Protein AF-A0A965VWW7-F1 (afdb_monomer_lite)

Structure (mmCIF, N/CA/C/O backbone):
data_AF-A0A965VWW7-F1
#
_entry.id   AF-A0A965VWW7-F1
#
loop_
_atom_site.group_PDB
_atom_site.id
_atom_site.type_symbol
_atom_site.label_atom_id
_atom_site.label_alt_id
_atom_site.label_comp_id
_atom_site.label_asym_id
_atom_site.label_entity_id
_atom_site.label_seq_id
_atom_site.pdbx_PDB_ins_code
_atom_site.Cartn_x
_atom_site.Cartn_y
_atom_site.Cartn_z
_atom_site.occupancy
_atom_site.B_iso_or_equiv
_atom_site.auth_seq_id
_atom_site.auth_comp_id
_atom_site.auth_asym_id
_atom_site.auth_atom_id
_atom_site.pdbx_PDB_model_num
ATOM 1 N N . VAL A 1 1 ? 5.149 -4.301 -11.394 1.00 84.62 1 VAL A N 1
ATOM 2 C CA . VAL A 1 1 ? 5.272 -3.557 -10.116 1.00 84.62 1 VAL A CA 1
ATOM 3 C C . VAL A 1 1 ? 3.913 -3.101 -9.600 1.00 84.62 1 VAL A C 1
ATOM 5 O O . VAL A 1 1 ? 3.507 -3.623 -8.580 1.00 84.62 1 VAL A O 1
ATOM 8 N N . VAL A 1 2 ? 3.162 -2.235 -10.299 1.00 91.88 2 VAL A N 1
ATOM 9 C CA . VAL A 1 2 ? 1.837 -1.758 -9.823 1.00 91.88 2 VAL A CA 1
ATOM 10 C C . VAL A 1 2 ? 0.881 -2.905 -9.470 1.00 91.88 2 VAL A C 1
ATOM 12 O O . VAL A 1 2 ? 0.384 -2.952 -8.353 1.00 91.88 2 VAL A O 1
ATOM 15 N N . GLY A 1 3 ? 0.680 -3.874 -10.373 1.00 93.31 3 GLY A N 1
ATOM 16 C CA . GLY A 1 3 ? -0.204 -5.019 -10.104 1.00 93.31 3 GLY A CA 1
ATOM 17 C C . GLY A 1 3 ? 0.197 -5.855 -8.880 1.00 93.31 3 GLY A C 1
ATOM 18 O O . GLY A 1 3 ? -0.673 -6.324 -8.158 1.00 93.31 3 GLY A O 1
ATOM 19 N N . ASP A 1 4 ? 1.498 -5.973 -8.606 1.00 93.94 4 ASP A N 1
ATOM 20 C CA . ASP A 1 4 ? 2.026 -6.690 -7.438 1.00 93.94 4 ASP A CA 1
ATOM 21 C C . ASP A 1 4 ? 1.755 -5.913 -6.139 1.00 93.94 4 ASP A C 1
ATOM 23 O O . ASP A 1 4 ? 1.277 -6.473 -5.157 1.00 93.94 4 ASP A O 1
ATOM 27 N N . VAL A 1 5 ? 1.931 -4.585 -6.156 1.00 94.69 5 VAL A N 1
ATOM 28 C CA . VAL A 1 5 ? 1.573 -3.727 -5.014 1.00 94.69 5 VAL A CA 1
ATOM 29 C C . VAL A 1 5 ? 0.073 -3.806 -4.716 1.00 94.69 5 VAL A C 1
ATOM 31 O O . VAL A 1 5 ? -0.311 -3.956 -3.558 1.00 94.69 5 VAL A O 1
ATOM 34 N N . LEU A 1 6 ? -0.782 -3.752 -5.743 1.00 95.88 6 LEU A N 1
ATOM 35 C CA . LEU A 1 6 ? -2.236 -3.865 -5.573 1.00 95.88 6 LEU A CA 1
ATOM 36 C C . LEU A 1 6 ? -2.650 -5.233 -5.028 1.00 95.88 6 LEU A C 1
ATOM 38 O O . LEU A 1 6 ? -3.495 -5.318 -4.135 1.00 95.88 6 LEU A O 1
ATOM 42 N N . TRP A 1 7 ? -2.034 -6.302 -5.535 1.00 96.38 7 TRP A N 1
ATOM 43 C CA . TRP A 1 7 ? -2.277 -7.648 -5.034 1.00 96.38 7 TRP A CA 1
ATOM 44 C C . TRP A 1 7 ? -1.851 -7.777 -3.568 1.00 96.38 7 TRP A C 1
ATOM 46 O O . TRP A 1 7 ? -2.653 -8.210 -2.750 1.00 96.38 7 TRP A O 1
ATOM 56 N N . ARG A 1 8 ? -0.655 -7.296 -3.202 1.00 96.50 8 ARG A N 1
ATOM 57 C CA . ARG A 1 8 ? -0.143 -7.306 -1.820 1.00 96.50 8 ARG A CA 1
ATOM 58 C C . ARG A 1 8 ? -1.007 -6.509 -0.851 1.00 96.50 8 ARG A C 1
ATOM 60 O O . ARG A 1 8 ? -1.199 -6.938 0.282 1.00 96.50 8 ARG A O 1
ATOM 67 N N . LEU A 1 9 ? -1.524 -5.357 -1.274 1.00 97.06 9 LEU A N 1
ATOM 68 C CA . LEU A 1 9 ? -2.453 -4.564 -0.468 1.00 97.06 9 LEU A CA 1
ATOM 69 C C . LEU A 1 9 ? -3.738 -5.351 -0.188 1.00 97.06 9 LEU A C 1
ATOM 71 O O . LEU A 1 9 ? -4.168 -5.416 0.960 1.00 97.06 9 LEU A O 1
ATOM 75 N N . LYS A 1 10 ? -4.317 -5.986 -1.214 1.00 97.62 10 LYS A N 1
ATOM 76 C CA . LYS A 1 10 ? -5.507 -6.835 -1.065 1.00 97.62 10 LYS A CA 1
ATOM 77 C C . LYS A 1 10 ? -5.236 -8.058 -0.182 1.00 97.62 10 LYS A C 1
ATOM 79 O O . LYS A 1 10 ? -6.023 -8.334 0.714 1.00 97.62 10 LYS A O 1
ATOM 84 N N . ASP A 1 11 ? -4.121 -8.747 -0.408 1.00 97.75 11 ASP A N 1
ATOM 85 C CA . ASP A 1 11 ? -3.678 -9.915 0.367 1.00 97.75 11 ASP A CA 1
ATOM 86 C C . ASP A 1 11 ? -3.430 -9.568 1.846 1.00 97.75 11 ASP A C 1
ATOM 88 O O . ASP A 1 11 ? -3.742 -10.348 2.737 1.00 97.75 11 ASP A O 1
ATOM 92 N N . SER A 1 12 ? -2.986 -8.337 2.124 1.00 96.56 12 SER A N 1
ATOM 93 C CA . SER A 1 12 ? -2.819 -7.819 3.491 1.00 96.56 12 SER A CA 1
ATOM 94 C C . SER A 1 12 ? -4.131 -7.380 4.162 1.00 96.56 12 SER A C 1
ATOM 96 O O . SER A 1 12 ? -4.087 -6.827 5.258 1.00 96.56 12 SER A O 1
ATOM 98 N N . GLY A 1 13 ? -5.287 -7.579 3.519 1.00 97.38 13 GLY A N 1
ATOM 99 C CA . GLY A 1 13 ? -6.604 -7.276 4.087 1.00 97.38 13 GLY A CA 1
ATOM 100 C C . GLY A 1 13 ? -7.220 -5.942 3.657 1.00 97.38 13 GLY A C 1
ATOM 101 O O . GLY A 1 13 ? -8.185 -5.497 4.276 1.00 97.38 13 GLY A O 1
ATOM 102 N N . ALA A 1 14 ? -6.706 -5.281 2.614 1.00 97.62 14 ALA A N 1
ATOM 103 C CA . ALA A 1 14 ? -7.329 -4.050 2.134 1.00 97.62 14 ALA A CA 1
ATOM 104 C C . ALA A 1 14 ? -8.729 -4.324 1.552 1.00 97.62 14 ALA A C 1
ATOM 106 O O . ALA A 1 14 ? -8.894 -5.135 0.639 1.00 97.62 14 ALA A O 1
ATOM 107 N N . ILE A 1 15 ? -9.727 -3.576 2.027 1.00 97.94 15 ILE A N 1
ATOM 108 C CA . ILE A 1 15 ? -11.122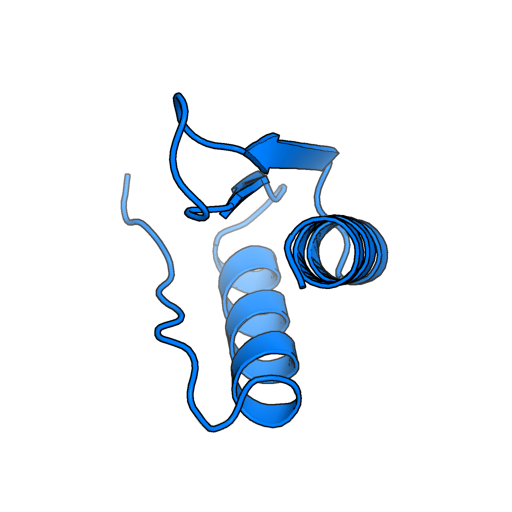 -3.603 1.551 1.00 97.94 15 ILE A CA 1
ATOM 109 C C . ILE A 1 15 ? -11.205 -3.041 0.126 1.00 97.94 15 ILE A C 1
ATOM 111 O O . ILE A 1 15 ? -12.010 -3.466 -0.700 1.00 97.94 15 ILE A O 1
ATOM 115 N N . LEU A 1 16 ? -10.329 -2.083 -0.168 1.00 96.81 16 LEU A N 1
ATOM 116 C CA . LEU A 1 16 ? -10.119 -1.517 -1.489 1.00 96.81 16 LEU A CA 1
ATOM 117 C C . LEU A 1 16 ? -8.621 -1.389 -1.721 1.00 96.81 16 LEU A C 1
ATOM 119 O O . LEU A 1 16 ? -7.917 -0.885 -0.851 1.00 96.81 16 LEU A O 1
ATOM 123 N N . SER A 1 17 ? -8.153 -1.754 -2.912 1.00 97.06 17 SER A N 1
ATOM 124 C CA . SER A 1 17 ? -6.803 -1.434 -3.364 1.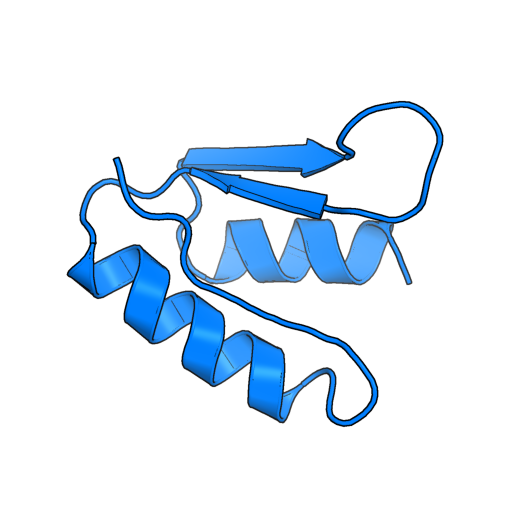00 97.06 17 SER A CA 1
ATOM 125 C C . SER A 1 17 ? -6.834 -0.884 -4.783 1.00 97.06 17 SER A C 1
ATOM 127 O O . SER A 1 17 ? -7.456 -1.477 -5.666 1.00 97.06 17 SER A O 1
ATOM 129 N N . ARG A 1 18 ? -6.195 0.268 -5.008 1.00 95.69 18 ARG A N 1
ATOM 130 C CA . ARG A 1 18 ? -6.123 0.902 -6.331 1.00 95.69 18 ARG A CA 1
ATOM 131 C C . ARG A 1 18 ? -4.944 1.858 -6.464 1.00 95.69 18 ARG A C 1
ATOM 133 O O . ARG A 1 18 ? -4.329 2.281 -5.486 1.00 95.69 18 ARG A O 1
ATOM 140 N N . MET A 1 19 ? -4.680 2.232 -7.709 1.00 95.19 19 MET A N 1
ATOM 141 C CA . MET A 1 19 ? -3.752 3.299 -8.054 1.00 95.19 19 MET A CA 1
ATOM 142 C C . MET A 1 19 ? -4.381 4.676 -7.768 1.00 95.19 19 MET A C 1
ATOM 144 O O . MET A 1 19 ? -5.591 4.886 -7.956 1.00 95.19 19 MET A O 1
ATOM 148 N N . ALA A 1 20 ? -3.558 5.611 -7.302 1.00 89.44 20 ALA A N 1
ATOM 149 C CA . ALA A 1 20 ? -3.889 7.021 -7.171 1.00 89.44 20 ALA A CA 1
ATOM 150 C C . ALA A 1 20 ? -3.448 7.765 -8.442 1.00 89.44 20 ALA A C 1
ATOM 152 O O . ALA A 1 20 ? -2.257 7.928 -8.699 1.00 89.44 20 ALA A O 1
ATOM 153 N N . GLY A 1 21 ? -4.417 8.230 -9.235 1.00 85.94 21 GLY A N 1
ATOM 154 C CA . GLY A 1 21 ? -4.153 8.971 -10.471 1.00 85.94 21 GLY A CA 1
ATOM 155 C C . GLY A 1 21 ? -3.518 8.118 -11.576 1.00 85.94 21 GLY A C 1
ATOM 156 O O . GLY A 1 21 ? -3.843 6.942 -11.722 1.00 85.94 21 GLY A O 1
ATOM 157 N N . SER A 1 22 ? -2.643 8.739 -12.373 1.00 83.75 22 SER A N 1
ATOM 158 C CA . SER A 1 22 ? -1.952 8.137 -13.526 1.00 83.75 22 SER A CA 1
ATOM 159 C C . SER A 1 22 ? -0.544 7.603 -13.219 1.00 83.75 22 SER A C 1
ATOM 161 O O . SER A 1 22 ? 0.072 6.986 -14.085 1.00 83.75 22 SER A O 1
ATOM 163 N N . GLY A 1 23 ? -0.016 7.852 -12.016 1.00 79.44 23 GLY A N 1
ATOM 164 C CA . GLY A 1 23 ? 1.322 7.425 -11.589 1.00 79.44 23 GLY A CA 1
ATOM 165 C C . GLY A 1 23 ? 1.312 6.126 -10.778 1.00 79.44 23 GLY A C 1
ATOM 166 O O . GLY A 1 23 ? 0.259 5.614 -10.435 1.00 79.44 23 GLY A O 1
ATOM 167 N N . ALA A 1 24 ? 2.489 5.605 -10.412 1.00 84.00 24 ALA A N 1
ATOM 168 C CA . ALA A 1 24 ? 2.627 4.290 -9.765 1.00 84.00 24 ALA A CA 1
ATOM 169 C C . ALA A 1 24 ? 2.183 4.220 -8.286 1.00 84.00 24 ALA A C 1
ATOM 171 O O . ALA A 1 24 ? 2.257 3.150 -7.674 1.00 84.00 24 A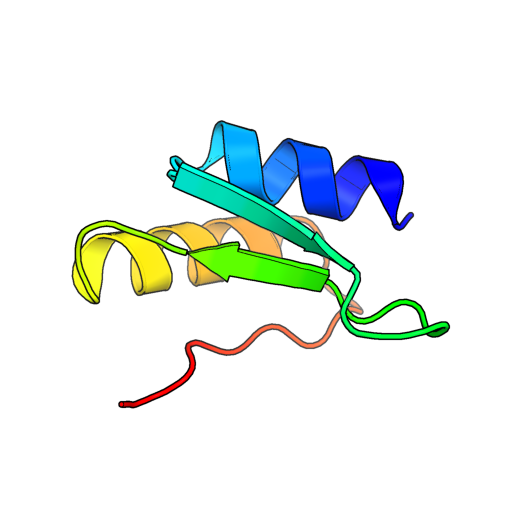LA A O 1
ATOM 172 N N . THR A 1 25 ? 1.748 5.335 -7.693 1.00 92.19 25 THR A N 1
ATOM 173 C CA . THR A 1 25 ? 1.312 5.373 -6.293 1.00 92.19 25 THR A CA 1
ATOM 174 C C . THR A 1 25 ? 0.065 4.519 -6.119 1.00 92.19 25 THR A C 1
ATOM 176 O O . THR A 1 25 ? -0.961 4.757 -6.751 1.00 92.19 25 THR A O 1
ATOM 179 N N . CYS A 1 26 ? 0.143 3.529 -5.239 1.00 95.12 26 CYS A N 1
ATOM 180 C CA . CYS A 1 26 ? -0.967 2.651 -4.894 1.00 95.12 26 CYS A CA 1
ATOM 181 C C . CYS A 1 26 ? -1.350 2.863 -3.432 1.00 95.12 26 CYS A C 1
ATOM 183 O O . CYS A 1 26 ? -0.488 3.157 -2.605 1.00 95.12 26 CYS A O 1
ATOM 185 N N . PHE A 1 27 ? -2.626 2.681 -3.108 1.00 96.12 27 PHE A N 1
ATOM 186 C CA . PHE A 1 27 ? -3.104 2.734 -1.731 1.00 96.12 27 PHE A CA 1
ATOM 187 C C . PHE A 1 27 ? -4.122 1.631 -1.453 1.00 96.12 27 PHE A C 1
ATOM 189 O O . PHE A 1 27 ? -4.782 1.121 -2.365 1.00 96.12 27 PHE A O 1
ATOM 196 N N . GLY A 1 28 ? -4.212 1.256 -0.179 1.00 96.69 28 GLY A N 1
ATOM 197 C CA . GLY A 1 28 ? -5.203 0.326 0.344 1.00 96.69 28 GLY A CA 1
ATOM 198 C C . GLY A 1 28 ? -5.997 0.969 1.477 1.00 96.69 28 GLY A C 1
ATOM 199 O O . GLY A 1 28 ? -5.426 1.715 2.271 1.00 96.69 28 GLY A O 1
ATOM 200 N N . ILE A 1 29 ? -7.298 0.693 1.541 1.00 96.81 29 ILE A N 1
ATOM 201 C CA . ILE A 1 29 ? -8.168 1.088 2.659 1.00 96.81 29 ILE A CA 1
ATOM 202 C C . ILE A 1 29 ? -8.366 -0.125 3.566 1.00 96.81 29 ILE A C 1
ATOM 204 O O . ILE A 1 29 ? -8.714 -1.198 3.077 1.00 96.81 29 ILE A O 1
ATOM 208 N N . PHE A 1 30 ? -8.176 0.061 4.869 1.00 96.62 30 PHE A N 1
ATOM 209 C CA . PHE A 1 30 ? -8.277 -0.983 5.893 1.00 96.62 30 PHE A CA 1
ATOM 210 C C . PHE A 1 30 ? -9.343 -0.621 6.925 1.00 96.62 30 PHE A C 1
ATOM 212 O O . PHE A 1 30 ? -9.713 0.548 7.046 1.00 96.62 30 PHE A O 1
ATOM 219 N N . HIS A 1 31 ? -9.831 -1.613 7.672 1.00 96.31 31 HIS A N 1
ATOM 220 C CA . HIS A 1 31 ? -10.903 -1.407 8.649 1.00 96.31 31 HIS A CA 1
ATOM 221 C C . HIS A 1 31 ? -10.415 -0.650 9.889 1.00 96.31 31 HIS A C 1
ATOM 223 O O . HIS A 1 31 ? -11.191 0.019 10.570 1.00 96.31 31 HIS A O 1
ATOM 229 N N . SER A 1 32 ? -9.116 -0.740 10.178 1.00 95.69 32 SER A N 1
ATOM 230 C CA . SER A 1 32 ? -8.493 -0.107 11.332 1.00 95.69 32 SER A CA 1
ATOM 231 C C . SER A 1 32 ? -7.085 0.410 11.027 1.00 95.69 32 SER A C 1
ATOM 233 O O . SER A 1 32 ? -6.382 -0.077 10.138 1.00 95.69 32 SER A O 1
ATOM 235 N N . ALA A 1 33 ? -6.631 1.386 11.819 1.00 95.38 33 ALA A N 1
ATOM 236 C CA . ALA A 1 33 ? 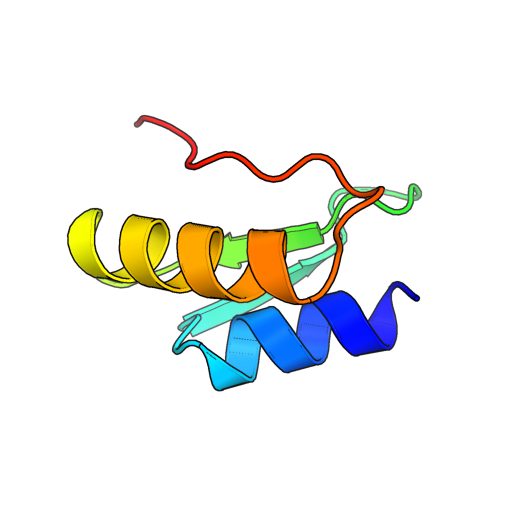-5.251 1.871 11.761 1.00 95.38 33 ALA A CA 1
ATOM 237 C C . ALA A 1 33 ? -4.232 0.769 12.109 1.00 95.38 33 ALA A C 1
ATOM 239 O O . ALA A 1 33 ? -3.108 0.776 11.601 1.00 95.38 33 ALA A O 1
ATOM 240 N N . HIS A 1 34 ? -4.628 -0.189 12.954 1.00 96.00 34 HIS A N 1
ATOM 241 C CA . HIS A 1 34 ? -3.804 -1.341 13.300 1.00 96.00 34 HIS A CA 1
ATOM 242 C C . HIS A 1 34 ? -3.561 -2.237 12.077 1.00 96.00 34 HIS A C 1
ATOM 244 O O . HIS A 1 34 ? -2.408 -2.513 11.752 1.00 96.00 34 HIS A O 1
ATOM 250 N N . GLU A 1 35 ? -4.614 -2.605 11.342 1.00 96.62 35 GLU A N 1
ATOM 251 C CA . GLU A 1 35 ? -4.498 -3.366 10.087 1.00 96.62 35 GLU A CA 1
ATOM 252 C C . GLU A 1 35 ? -3.643 -2.638 9.048 1.00 96.62 35 GLU A C 1
ATOM 254 O O . GLU A 1 35 ? -2.729 -3.234 8.478 1.00 96.62 35 GLU A O 1
ATOM 259 N N . ALA A 1 36 ? -3.873 -1.335 8.853 1.00 97.38 36 ALA A N 1
ATOM 260 C CA . ALA A 1 36 ? -3.084 -0.533 7.920 1.00 97.38 36 ALA A CA 1
ATOM 261 C C . ALA A 1 36 ? -1.589 -0.514 8.289 1.00 97.38 36 ALA A C 1
ATOM 263 O O . ALA A 1 36 ? -0.724 -0.576 7.413 1.00 97.38 36 ALA A O 1
ATOM 264 N N . THR A 1 37 ? -1.275 -0.461 9.586 1.00 96.56 37 THR A N 1
ATOM 265 C CA . THR A 1 37 ? 0.107 -0.483 10.086 1.00 96.56 37 THR A CA 1
ATOM 266 C C . THR A 1 37 ? 0.763 -1.842 9.871 1.00 96.56 37 THR A C 1
ATOM 268 O O . THR A 1 37 ? 1.888 -1.909 9.372 1.00 96.56 37 THR A O 1
ATOM 271 N N . THR A 1 38 ? 0.052 -2.927 10.173 1.00 96.50 38 THR A N 1
ATOM 272 C CA . THR A 1 38 ? 0.527 -4.294 9.932 1.00 96.50 38 THR A CA 1
ATOM 273 C C . THR A 1 38 ? 0.792 -4.527 8.445 1.00 96.50 38 THR A C 1
ATOM 275 O O . THR A 1 38 ? 1.876 -4.981 8.076 1.00 96.50 38 THR A O 1
ATOM 278 N N . ALA A 1 39 ? -0.134 -4.124 7.573 1.00 96.88 39 ALA A N 1
ATOM 279 C CA . ALA A 1 39 ? 0.053 -4.195 6.128 1.00 96.88 39 ALA A CA 1
ATOM 280 C C . ALA A 1 39 ? 1.274 -3.380 5.673 1.00 96.88 39 ALA A C 1
ATOM 282 O O . ALA A 1 39 ? 2.103 -3.874 4.909 1.00 96.88 39 ALA A O 1
ATOM 283 N N . ALA A 1 40 ? 1.449 -2.156 6.182 1.00 95.94 40 ALA A N 1
ATOM 284 C CA . ALA A 1 40 ? 2.606 -1.330 5.853 1.00 95.94 40 ALA A CA 1
ATOM 285 C C . ALA A 1 40 ? 3.937 -1.995 6.244 1.00 95.94 40 ALA A C 1
ATOM 287 O O . ALA A 1 40 ? 4.906 -1.895 5.492 1.00 95.94 40 ALA A O 1
ATOM 288 N N . HIS A 1 41 ? 4.001 -2.693 7.381 1.00 94.94 41 HIS A N 1
ATOM 289 C CA . HIS A 1 41 ? 5.195 -3.439 7.791 1.00 94.94 41 HIS A CA 1
ATOM 290 C C . HIS A 1 41 ? 5.492 -4.596 6.829 1.00 94.94 41 HIS A C 1
ATOM 292 O O . HIS A 1 41 ? 6.624 -4.731 6.361 1.00 94.94 41 HIS A O 1
ATOM 298 N N . THR A 1 42 ? 4.473 -5.373 6.458 1.00 93.94 42 THR A N 1
ATOM 299 C CA . THR A 1 42 ? 4.593 -6.454 5.468 1.00 93.94 42 THR A CA 1
ATOM 300 C C . THR A 1 42 ? 5.088 -5.928 4.120 1.00 93.94 42 THR A C 1
ATOM 302 O O . THR A 1 42 ? 6.028 -6.471 3.538 1.00 93.94 42 THR A O 1
ATOM 305 N N . LEU A 1 43 ? 4.508 -4.830 3.631 1.00 94.06 43 LEU A N 1
ATOM 306 C CA . LEU A 1 43 ? 4.870 -4.248 2.341 1.00 94.06 43 LEU A CA 1
ATOM 307 C C . LEU A 1 43 ? 6.283 -3.654 2.336 1.00 94.06 43 LEU A C 1
ATOM 309 O O . LEU A 1 43 ? 6.978 -3.7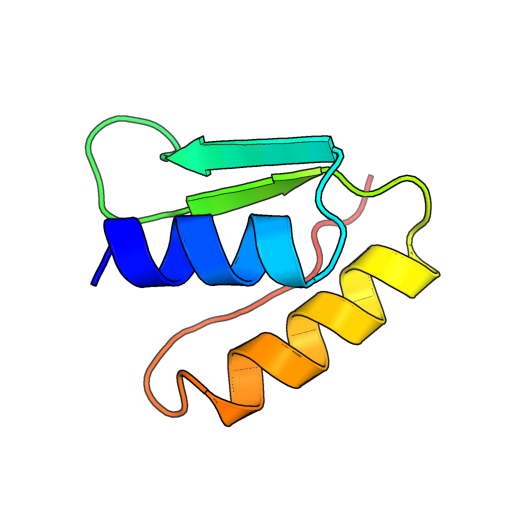98 1.334 1.00 94.06 43 LEU A O 1
ATOM 313 N N . LYS A 1 44 ? 6.748 -3.043 3.435 1.00 93.62 44 LYS A N 1
ATOM 314 C CA . LYS A 1 44 ? 8.139 -2.559 3.550 1.00 93.62 44 LYS A CA 1
ATOM 315 C C . LYS A 1 44 ? 9.160 -3.683 3.392 1.00 93.62 44 LYS A C 1
ATOM 317 O O . LYS A 1 44 ? 10.177 -3.481 2.735 1.00 93.62 44 LYS A O 1
ATOM 322 N N . ASN A 1 45 ? 8.868 -4.866 3.935 1.00 89.88 45 ASN A N 1
ATOM 323 C CA . ASN A 1 45 ? 9.743 -6.032 3.800 1.00 89.88 45 ASN A CA 1
ATOM 324 C C . ASN A 1 45 ? 9.781 -6.563 2.359 1.00 89.88 45 ASN A C 1
ATOM 326 O O . ASN A 1 45 ? 10.833 -6.982 1.883 1.00 89.88 45 ASN A O 1
ATOM 330 N N . HIS A 1 46 ? 8.652 -6.517 1.647 1.00 89.94 46 HIS A N 1
ATOM 331 C CA . HIS A 1 46 ? 8.573 -6.960 0.251 1.00 89.94 46 HIS A CA 1
ATOM 332 C C . HIS A 1 46 ? 9.140 -5.945 -0.748 1.00 89.94 46 HIS A C 1
ATOM 334 O O . HIS A 1 46 ? 9.739 -6.330 -1.750 1.00 89.94 46 HIS A O 1
ATOM 340 N N . PHE A 1 47 ? 8.992 -4.651 -0.472 1.00 89.62 47 PHE A N 1
ATOM 341 C CA . PHE A 1 47 ? 9.431 -3.564 -1.340 1.00 89.62 47 PHE A CA 1
ATOM 342 C C . PHE A 1 47 ? 10.535 -2.752 -0.661 1.00 89.62 47 PHE A C 1
ATOM 344 O O . PHE A 1 47 ? 10.360 -1.570 -0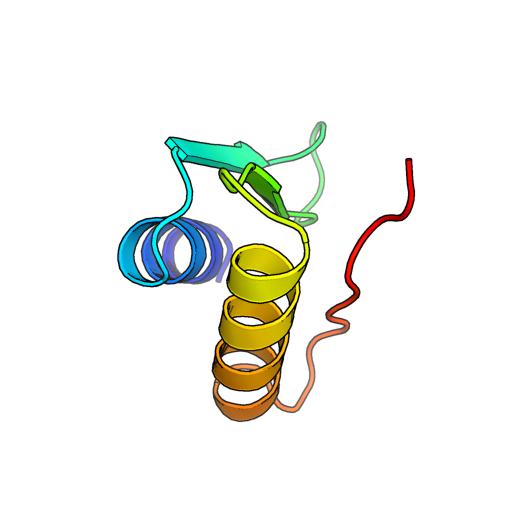.387 1.00 89.62 47 PHE A O 1
ATOM 351 N N . ALA A 1 48 ? 11.701 -3.364 -0.437 1.00 81.19 48 ALA A N 1
ATOM 352 C CA . ALA A 1 48 ? 12.822 -2.737 0.280 1.00 81.19 48 ALA A CA 1
ATOM 353 C C . ALA A 1 48 ? 13.317 -1.406 -0.332 1.00 81.19 48 ALA A C 1
ATOM 355 O O . ALA A 1 48 ? 13.905 -0.583 0.363 1.00 81.19 48 ALA A O 1
ATOM 356 N N . LYS A 1 49 ? 13.084 -1.184 -1.635 1.00 84.69 49 LYS A N 1
ATOM 357 C CA . LYS A 1 49 ? 13.396 0.077 -2.339 1.00 84.69 49 LYS A CA 1
ATOM 358 C C . LYS A 1 49 ? 12.195 1.028 -2.461 1.00 84.69 49 LYS A C 1
ATOM 360 O O . LYS A 1 49 ? 12.340 2.126 -2.988 1.00 84.69 49 LYS A O 1
ATOM 365 N N . GLY A 1 50 ? 11.008 0.585 -2.057 1.00 82.12 50 GLY A N 1
ATOM 366 C CA . GLY A 1 50 ? 9.763 1.339 -2.137 1.00 82.12 50 GLY A CA 1
ATOM 367 C C . GLY A 1 50 ? 9.530 2.193 -0.895 1.00 82.12 50 GLY A C 1
ATOM 368 O O . GLY A 1 50 ? 9.940 1.846 0.211 1.00 82.12 50 GLY A O 1
ATOM 369 N N . TRP A 1 51 ? 8.835 3.314 -1.072 1.00 88.62 51 TRP A N 1
ATOM 370 C CA . TRP A 1 51 ? 8.372 4.137 0.040 1.00 88.62 51 TRP A CA 1
ATOM 371 C C . TRP A 1 51 ? 6.958 3.714 0.445 1.00 88.62 51 TRP A C 1
ATOM 373 O O . TRP A 1 51 ? 6.047 3.711 -0.382 1.00 88.62 51 TRP A O 1
ATOM 383 N N . VAL A 1 52 ? 6.781 3.339 1.713 1.00 94.00 52 VAL A N 1
ATOM 384 C CA . VAL A 1 52 ? 5.503 2.867 2.267 1.00 94.00 52 VAL A CA 1
ATOM 385 C C . VAL A 1 52 ? 5.215 3.619 3.561 1.00 94.00 52 VAL A C 1
ATOM 387 O O . VAL A 1 52 ? 6.041 3.635 4.479 1.00 94.00 52 VAL A O 1
ATOM 390 N N . VAL A 1 53 ? 4.027 4.211 3.651 1.00 93.88 53 VAL A N 1
ATOM 391 C CA . VAL A 1 53 ? 3.563 4.966 4.820 1.00 93.88 53 VAL A CA 1
ATOM 392 C C . VAL A 1 53 ? 2.110 4.644 5.135 1.00 93.88 53 VAL A C 1
ATOM 394 O O . VAL A 1 53 ? 1.332 4.305 4.246 1.00 93.88 53 VAL A O 1
ATOM 397 N N . VAL A 1 54 ? 1.751 4.776 6.410 1.00 95.88 54 VAL A N 1
ATOM 398 C CA . VAL A 1 54 ? 0.356 4.756 6.858 1.00 95.88 54 VAL A CA 1
ATOM 399 C C . VAL A 1 54 ? -0.148 6.195 6.823 1.00 95.88 54 VAL A C 1
ATOM 401 O O . VAL A 1 54 ? 0.438 7.068 7.468 1.00 95.88 54 VAL A O 1
ATOM 404 N N . ALA A 1 55 ? -1.199 6.454 6.047 1.00 88.56 55 ALA A N 1
ATOM 405 C CA . ALA A 1 55 ? -1.851 7.758 6.034 1.00 88.56 55 ALA A CA 1
ATOM 406 C C . ALA A 1 55 ? -2.582 7.993 7.366 1.00 88.56 55 ALA A C 1
ATOM 408 O O . ALA A 1 55 ? -3.171 7.068 7.926 1.00 88.56 55 ALA A O 1
ATOM 409 N N . LYS A 1 56 ? -2.530 9.225 7.876 1.00 80.19 56 LYS A N 1
ATOM 410 C CA . LYS A 1 56 ? -3.330 9.653 9.029 1.00 80.19 56 LYS A CA 1
ATOM 411 C C . LYS A 1 56 ? -4.638 10.255 8.513 1.00 80.19 56 LYS A C 1
ATOM 413 O O . LYS A 1 56 ? -4.608 10.914 7.474 1.00 80.19 56 LYS A O 1
ATOM 418 N N . ASN A 1 57 ? -5.737 10.010 9.227 1.00 62.09 57 ASN A N 1
ATOM 419 C CA . ASN A 1 57 ? -6.965 10.791 9.062 1.00 62.09 57 ASN A CA 1
ATOM 420 C C . ASN A 1 57 ? -6.769 12.215 9.583 1.00 62.09 57 ASN A C 1
ATOM 422 O O . ASN A 1 57 ? -5.979 12.372 10.547 1.00 62.09 57 ASN A O 1
#

Radius of gyration: 10.31 Å; chains: 1; bounding box: 24×21×27 Å

Foldseek 3Di:
DLVVVQVLLVVLAFPDWDADPPDSDIDGHHPDLVSLVSSQVVVCVVCVVDDGDRDDD

Sequence (57 aa):
VVGDVLWRLKDSGAILSRMAGSGATCFGIFHSAHEATTAAHTLKNHFAKGWVVVAKN

pLDDT: mean 92.46, std 6.47, range [62.09, 97.94]

Secondary structure (DSSP, 8-state):
-HHHHHHHHHHTT-SEEEE-TTSS-EEEE-SSHHHHHHHHHHHHHH-TTS---PPP-